Protein AF-A0A352PUT6-F1 (afdb_monomer)

Secondary structure (DSSP, 8-state):
--------HHHHHHHHHHSPTTTHHHHHHHHHHHHHHHHHHHHHHHHHHHHT-HHHHHHHHHHGGGTTTT------

Structure (mmCIF, N/CA/C/O backbone):
data_AF-A0A352PUT6-F1
#
_entry.id   AF-A0A352PUT6-F1
#
loop_
_atom_site.group_PDB
_atom_site.id
_atom_site.type_symbol
_atom_site.label_atom_id
_atom_site.label_alt_id
_atom_site.label_comp_id
_atom_site.label_asym_id
_atom_site.label_entity_id
_atom_site.label_seq_id
_atom_site.pdbx_PDB_ins_code
_atom_site.Cartn_x
_atom_site.Cartn_y
_atom_site.Cartn_z
_atom_site.occupancy
_atom_site.B_iso_or_equiv
_atom_site.auth_seq_id
_atom_site.auth_comp_id
_atom_site.auth_asym_id
_atom_site.auth_atom_id
_atom_site.pdbx_PDB_model_num
ATOM 1 N N . MET A 1 1 ? 2.518 8.252 17.295 1.00 82.31 1 MET A N 1
ATOM 2 C CA . MET A 1 1 ? 1.802 9.396 16.685 1.00 82.31 1 MET A CA 1
ATOM 3 C C . MET A 1 1 ? 0.298 9.181 16.827 1.00 82.31 1 MET A C 1
ATOM 5 O O . MET A 1 1 ? -0.124 8.032 16.778 1.00 82.31 1 MET A O 1
ATOM 9 N N . LYS A 1 2 ? -0.499 10.234 17.048 1.00 88.94 2 LYS A N 1
ATOM 10 C CA . LYS A 1 2 ? -1.971 10.161 17.071 1.00 88.94 2 LYS A CA 1
ATOM 11 C C . LYS A 1 2 ? -2.519 11.045 15.957 1.00 88.94 2 LYS A C 1
ATOM 13 O O . LYS A 1 2 ? -2.041 12.160 15.794 1.00 88.94 2 LYS A O 1
ATOM 18 N N . VAL A 1 3 ? -3.506 10.540 15.226 1.00 90.31 3 VAL A N 1
ATOM 19 C CA . VAL A 1 3 ? -4.184 11.250 14.137 1.00 90.31 3 VAL A CA 1
ATOM 20 C C . VAL A 1 3 ? -5.683 11.114 14.370 1.00 90.31 3 VAL A C 1
ATOM 22 O O . VAL A 1 3 ? -6.150 10.034 14.738 1.00 90.31 3 VAL A O 1
ATOM 25 N N . LEU A 1 4 ? -6.424 12.207 14.199 1.00 93.75 4 LEU A N 1
ATOM 26 C CA . LEU A 1 4 ? -7.881 12.174 14.152 1.00 93.75 4 LEU A CA 1
ATOM 27 C C . LEU A 1 4 ? -8.323 12.170 12.693 1.00 93.75 4 LEU A C 1
ATOM 29 O O . LEU A 1 4 ? -7.799 12.928 11.882 1.00 93.75 4 LEU A O 1
ATOM 33 N N . ILE A 1 5 ? -9.290 11.315 12.382 1.00 89.75 5 ILE A N 1
ATOM 34 C CA . ILE A 1 5 ? -9.868 11.186 11.048 1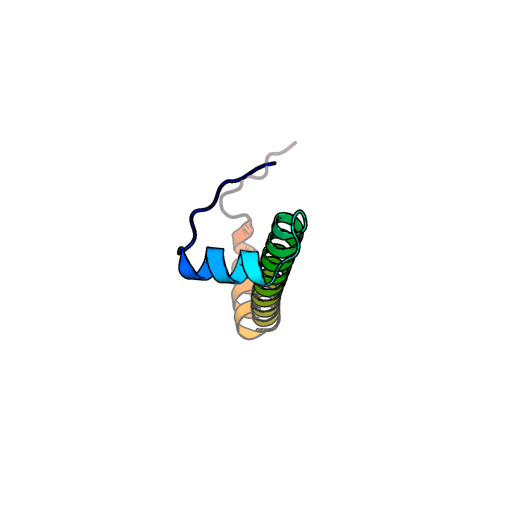.00 89.75 5 ILE A CA 1
ATOM 35 C C . ILE A 1 5 ? -11.381 11.347 11.145 1.00 89.75 5 ILE A C 1
ATOM 37 O O . ILE A 1 5 ? -11.998 10.872 12.101 1.00 89.75 5 ILE A O 1
ATOM 41 N N . SER A 1 6 ? -11.961 12.017 10.155 1.00 94.69 6 SER A N 1
ATOM 42 C CA . SER A 1 6 ? -13.411 12.128 10.013 1.00 94.69 6 SER A CA 1
ATOM 43 C C . SER A 1 6 ? -13.901 11.016 9.098 1.00 94.69 6 SER A C 1
ATOM 45 O O . SER A 1 6 ? -13.338 10.801 8.027 1.00 94.69 6 SER A O 1
ATOM 47 N N . LEU A 1 7 ? -14.934 10.300 9.530 1.00 92.81 7 LEU A N 1
ATOM 48 C CA . LEU A 1 7 ? -15.542 9.194 8.797 1.00 92.81 7 LEU A CA 1
ATOM 49 C C . LEU A 1 7 ? -17.066 9.362 8.829 1.00 92.81 7 LEU A C 1
ATOM 51 O O . LEU A 1 7 ? -17.578 9.883 9.822 1.00 92.81 7 LEU A O 1
ATOM 55 N N . PRO A 1 8 ? -17.798 8.891 7.804 1.00 97.38 8 PRO A N 1
ATOM 56 C CA . PRO A 1 8 ? -19.257 8.905 7.818 1.00 97.38 8 PRO A CA 1
ATOM 57 C C . PRO A 1 8 ? -19.830 8.209 9.060 1.00 97.38 8 PRO A C 1
ATOM 59 O O . PRO A 1 8 ? -19.332 7.159 9.480 1.00 97.38 8 PRO A O 1
ATOM 62 N N . ASP A 1 9 ? -20.907 8.759 9.621 1.00 96.25 9 ASP A N 1
ATOM 63 C CA . ASP A 1 9 ? -21.506 8.264 10.870 1.00 96.25 9 ASP A CA 1
ATOM 64 C C . ASP A 1 9 ? -21.949 6.800 10.790 1.00 96.25 9 ASP A C 1
ATOM 66 O O . ASP A 1 9 ? -21.805 6.037 11.754 1.00 96.25 9 ASP A O 1
ATOM 70 N N . GLU A 1 10 ? -22.447 6.380 9.629 1.00 96.81 10 GLU A N 1
ATOM 71 C CA . GLU A 1 10 ? -22.826 4.992 9.372 1.00 96.81 10 GLU A CA 1
ATOM 72 C C . GLU A 1 10 ? -21.617 4.053 9.507 1.00 96.81 10 GLU A C 1
ATOM 74 O O . GLU A 1 10 ? -21.675 3.038 10.210 1.00 96.81 10 GLU A O 1
ATOM 79 N N . LEU A 1 11 ? -20.483 4.431 8.909 1.00 94.25 11 LEU A N 1
ATOM 80 C CA . LEU A 1 11 ? -19.246 3.660 8.977 1.00 94.25 11 LEU A CA 1
ATOM 81 C C . LEU A 1 11 ? -18.711 3.615 10.410 1.00 94.25 11 LEU A C 1
ATOM 83 O O . LEU A 1 11 ? -18.347 2.545 10.898 1.00 94.25 11 LEU A O 1
ATOM 87 N N . CYS A 1 12 ? -18.737 4.745 11.120 1.00 93.81 12 CYS A N 1
ATOM 88 C CA . CYS A 1 12 ? -18.393 4.806 12.539 1.00 93.81 12 CYS A CA 1
ATOM 89 C C . CYS A 1 12 ? -19.264 3.870 13.383 1.00 93.81 12 CYS A C 1
ATOM 91 O O . CYS A 1 12 ? -18.778 3.237 14.321 1.00 93.81 12 CYS A O 1
ATOM 93 N N . SER A 1 13 ? -20.558 3.782 13.086 1.00 95.19 13 SER A N 1
ATOM 94 C CA . SER A 1 13 ? -21.502 2.951 13.837 1.00 95.19 13 SER A CA 1
ATOM 95 C C . SER A 1 13 ? -21.254 1.466 13.591 1.00 95.19 13 SER A C 1
ATOM 97 O O . SER A 1 13 ? -21.107 0.711 14.554 1.00 95.19 13 SER A O 1
ATOM 99 N N . ARG A 1 14 ? -21.064 1.066 12.329 1.00 95.25 14 ARG A N 1
ATOM 100 C CA . ARG A 1 14 ? -20.674 -0.305 11.962 1.00 95.25 14 ARG A CA 1
ATOM 101 C C . ARG A 1 14 ? -19.335 -0.696 12.581 1.00 95.25 14 ARG A C 1
ATOM 103 O O . ARG A 1 14 ? -19.235 -1.715 13.253 1.00 95.25 14 ARG A O 1
ATOM 110 N N . MET A 1 15 ? -18.324 0.160 12.448 1.00 93.56 15 MET A N 1
ATOM 111 C CA . MET A 1 15 ? -16.997 -0.072 13.014 1.00 93.56 15 MET A CA 1
ATOM 112 C C . MET A 1 15 ? -17.050 -0.264 14.537 1.00 93.56 15 MET A C 1
ATOM 114 O O . MET A 1 15 ? -16.393 -1.154 15.073 1.00 93.56 15 MET A O 1
ATOM 118 N N . ARG A 1 16 ? -17.843 0.548 15.251 1.00 92.25 16 ARG A N 1
ATOM 119 C CA . ARG A 1 16 ? -18.011 0.431 16.709 1.00 92.25 16 ARG A CA 1
ATOM 120 C C . ARG A 1 16 ? -18.734 -0.847 17.132 1.00 92.25 16 ARG A C 1
ATOM 122 O O . ARG A 1 16 ? -18.421 -1.337 18.213 1.00 92.25 16 ARG A O 1
ATOM 129 N N . ALA A 1 17 ? -19.670 -1.340 16.321 1.00 95.06 17 ALA A N 1
ATOM 130 C CA . ALA A 1 17 ? -20.419 -2.566 16.588 1.00 95.06 17 ALA A CA 1
ATOM 131 C C . ALA A 1 17 ? -19.596 -3.833 16.306 1.00 95.06 17 ALA A C 1
ATOM 133 O O . ALA A 1 17 ? -19.715 -4.814 17.031 1.00 95.06 17 ALA A O 1
ATOM 134 N N . THR A 1 18 ? -18.752 -3.813 15.271 1.00 95.44 18 THR A N 1
ATOM 135 C CA . THR A 1 18 ? -17.997 -4.996 14.828 1.00 95.44 18 THR A CA 1
ATOM 136 C C . THR A 1 18 ? -16.616 -5.107 15.474 1.00 95.44 18 THR A C 1
ATOM 138 O O . THR A 1 18 ? -16.135 -6.215 15.699 1.00 95.44 18 THR A O 1
ATOM 141 N N . ILE A 1 19 ? -15.955 -3.985 15.782 1.00 93.81 19 ILE A N 1
ATOM 142 C CA . ILE A 1 19 ? -14.589 -3.997 16.316 1.00 93.81 19 ILE A CA 1
ATOM 143 C C . ILE A 1 19 ? -14.603 -3.852 17.843 1.00 93.81 19 ILE A C 1
ATOM 145 O O . ILE A 1 19 ? -15.104 -2.838 18.353 1.00 93.81 19 ILE A O 1
ATOM 149 N N . PRO A 1 20 ? -13.964 -4.782 18.582 1.00 93.25 20 PRO A N 1
ATOM 150 C CA . PRO A 1 20 ? -13.827 -4.687 20.027 1.00 93.25 20 PRO A CA 1
ATOM 151 C C . PRO A 1 20 ? -13.253 -3.346 20.492 1.00 93.25 20 PRO A C 1
ATOM 153 O O . PRO A 1 20 ? -12.383 -2.730 19.858 1.00 93.25 20 PRO A O 1
ATOM 156 N N . GLN A 1 21 ? -13.719 -2.890 21.654 1.00 88.38 21 GLN A N 1
ATOM 157 C CA . GLN A 1 21 ? -13.197 -1.678 22.272 1.00 88.38 21 GLN A CA 1
ATOM 158 C C . GLN A 1 21 ? -11.674 -1.801 22.472 1.00 88.38 21 GLN A C 1
ATOM 160 O O . GLN A 1 21 ? -11.160 -2.872 22.781 1.00 88.38 21 GLN A O 1
ATOM 165 N N . ARG A 1 22 ? -10.944 -0.692 22.280 1.00 88.81 22 ARG A N 1
ATOM 166 C CA . ARG A 1 22 ? -9.465 -0.598 22.340 1.00 88.81 22 ARG A CA 1
ATOM 167 C C . ARG A 1 22 ? -8.689 -1.298 21.214 1.00 88.81 22 ARG A C 1
ATOM 169 O O . ARG A 1 22 ? -7.487 -1.085 21.128 1.00 88.81 22 ARG A O 1
ATOM 176 N N . GLN A 1 23 ? -9.342 -2.033 20.312 1.00 93.50 23 GLN A N 1
ATOM 177 C CA . GLN A 1 23 ? -8.672 -2.635 19.145 1.00 93.50 23 GLN A CA 1
ATOM 178 C C . GLN A 1 23 ? -8.817 -1.813 17.858 1.00 93.50 23 GLN A C 1
ATOM 180 O O . GLN A 1 23 ? -8.136 -2.077 16.875 1.00 93.50 23 GLN A O 1
ATOM 185 N N . ARG A 1 24 ? -9.656 -0.771 17.863 1.00 90.69 24 ARG A N 1
ATOM 186 C CA . ARG A 1 24 ? -9.979 0.037 16.671 1.00 90.69 24 ARG A CA 1
ATOM 187 C C . ARG A 1 24 ? -8.752 0.628 15.985 1.00 90.69 24 ARG A C 1
ATOM 189 O O . ARG A 1 24 ? -8.607 0.481 14.781 1.00 90.69 24 ARG A O 1
ATOM 196 N N . SER A 1 25 ? -7.849 1.244 16.748 1.00 92.19 25 SER A N 1
ATOM 197 C CA . SER A 1 25 ? -6.617 1.806 16.183 1.00 92.19 25 SER A CA 1
ATOM 198 C C . SER A 1 25 ? -5.710 0.733 15.585 1.00 92.19 25 SER A C 1
ATOM 200 O O . SER A 1 25 ? -5.069 1.003 14.579 1.00 92.19 25 SER A O 1
ATOM 202 N N . LYS A 1 26 ? -5.685 -0.475 16.166 1.00 93.88 26 LYS A N 1
ATOM 203 C CA . LYS A 1 26 ? -4.933 -1.605 15.612 1.00 93.88 26 LYS A CA 1
ATOM 204 C C . LYS A 1 26 ? -5.533 -2.042 14.277 1.00 93.88 26 LYS A C 1
ATOM 206 O O . LYS A 1 26 ? -4.815 -2.081 13.294 1.00 93.88 26 LYS A O 1
ATOM 211 N N . VAL A 1 27 ? -6.847 -2.260 14.222 1.00 94.81 27 VAL A N 1
ATOM 212 C CA . VAL A 1 27 ? -7.523 -2.665 12.978 1.00 94.81 27 VAL A CA 1
ATOM 213 C C . VAL A 1 27 ? -7.337 -1.626 11.872 1.00 94.81 27 VAL A C 1
ATOM 215 O O . VAL A 1 27 ? -7.021 -1.990 10.748 1.00 94.81 27 VAL A O 1
ATOM 218 N N . ILE A 1 28 ? -7.477 -0.333 12.179 1.00 93.31 28 ILE A N 1
ATOM 219 C CA . ILE A 1 28 ? -7.224 0.731 11.195 1.00 93.31 28 ILE A CA 1
ATOM 220 C C . ILE A 1 28 ? -5.762 0.705 10.733 1.00 93.31 28 ILE A C 1
ATOM 222 O O . ILE A 1 28 ? -5.507 0.832 9.541 1.00 93.31 28 ILE A O 1
ATOM 226 N N . ALA A 1 29 ? -4.804 0.527 11.646 1.00 94.56 29 ALA A N 1
ATOM 227 C CA . ALA A 1 29 ? -3.392 0.444 11.283 1.00 94.56 29 ALA A CA 1
ATOM 228 C C . ALA A 1 29 ? -3.094 -0.767 10.387 1.00 94.56 29 ALA A C 1
ATOM 230 O O . ALA A 1 29 ? -2.347 -0.628 9.424 1.00 94.56 29 ALA A O 1
ATOM 231 N N . ASP A 1 30 ? -3.699 -1.920 10.672 1.00 96.44 30 ASP A N 1
ATOM 232 C CA . ASP A 1 30 ? -3.543 -3.136 9.871 1.00 96.44 30 ASP A CA 1
ATOM 233 C C . ASP A 1 30 ? -4.150 -2.950 8.468 1.00 96.44 30 ASP A C 1
ATOM 235 O O . ASP A 1 30 ? -3.525 -3.314 7.475 1.00 96.44 30 ASP A O 1
ATOM 239 N N . LEU A 1 31 ? -5.315 -2.296 8.366 1.00 95.81 31 LEU A N 1
ATOM 240 C CA . LEU A 1 31 ? -5.941 -1.951 7.083 1.00 95.81 31 LEU A CA 1
ATOM 241 C C . LEU A 1 31 ? -5.084 -0.983 6.258 1.00 95.81 31 LEU A C 1
ATOM 243 O O . LEU A 1 31 ? -4.889 -1.200 5.066 1.00 95.81 31 LEU A O 1
ATOM 247 N N . VAL A 1 32 ? -4.561 0.076 6.885 1.00 96.06 32 VAL A N 1
ATOM 248 C CA . VAL A 1 32 ? -3.693 1.046 6.201 1.00 96.06 32 VAL A CA 1
ATOM 249 C C . VAL A 1 32 ? -2.398 0.380 5.753 1.00 96.06 32 VAL A C 1
ATOM 251 O O . VAL A 1 32 ? -1.974 0.601 4.625 1.00 96.06 32 VAL A O 1
ATOM 254 N N . ARG A 1 33 ? -1.791 -0.459 6.599 1.00 97.81 33 ARG A N 1
ATOM 255 C CA . ARG A 1 33 ? -0.579 -1.206 6.251 1.00 97.81 33 ARG A CA 1
ATOM 256 C C . ARG A 1 33 ? -0.806 -2.090 5.029 1.00 97.81 33 ARG A C 1
ATOM 258 O O . ARG A 1 33 ? -0.048 -1.980 4.077 1.00 97.81 33 ARG A O 1
ATOM 265 N N . GLY A 1 34 ? -1.864 -2.902 5.037 1.00 98.31 34 GLY A N 1
ATOM 266 C CA . GLY A 1 34 ? -2.163 -3.787 3.911 1.00 98.31 34 GLY A CA 1
ATOM 26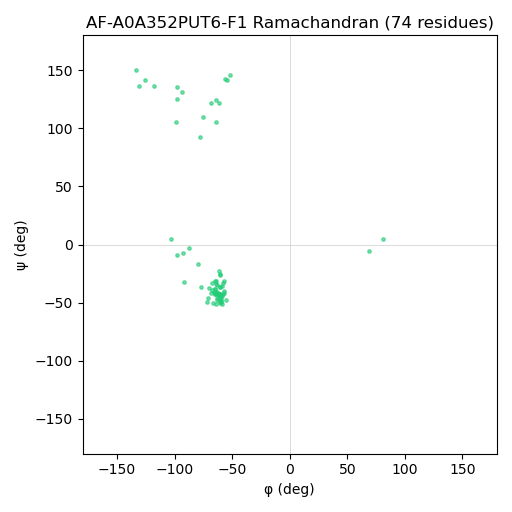7 C C . GLY A 1 34 ? -2.416 -3.024 2.608 1.00 98.31 34 GLY A C 1
ATOM 268 O O . GLY A 1 34 ? -1.985 -3.457 1.546 1.00 98.31 34 GLY A O 1
ATOM 269 N N . GLU A 1 35 ? -3.066 -1.859 2.675 1.00 98.19 35 GLU A N 1
ATOM 270 C CA . GLU A 1 35 ? -3.278 -1.019 1.491 1.00 98.19 35 GLU A CA 1
ATOM 271 C C . GLU A 1 35 ? -1.979 -0.381 0.976 1.00 98.19 35 GLU A C 1
ATOM 273 O O . GLU A 1 35 ? -1.796 -0.276 -0.237 1.00 98.19 35 GLU A O 1
ATOM 278 N N . VAL A 1 36 ? -1.073 0.030 1.869 1.00 98.06 36 VAL A N 1
ATOM 279 C CA . VAL A 1 36 ? 0.256 0.532 1.484 1.00 98.06 36 VAL A CA 1
ATOM 280 C C . VAL A 1 36 ? 1.059 -0.574 0.806 1.00 98.06 36 VAL A C 1
ATOM 282 O O . VAL A 1 36 ? 1.494 -0.378 -0.323 1.00 98.06 36 VAL A O 1
ATOM 285 N N . GLU A 1 37 ? 1.158 -1.749 1.428 1.00 98.31 37 GLU A N 1
ATOM 286 C CA . GLU A 1 37 ? 1.868 -2.907 0.870 1.00 98.31 37 GLU A CA 1
ATOM 287 C C . GLU A 1 37 ? 1.306 -3.302 -0.507 1.00 98.31 37 GLU A C 1
ATOM 289 O O . GLU A 1 37 ? 2.060 -3.564 -1.443 1.00 98.31 37 GLU A O 1
ATOM 294 N N . ARG A 1 38 ? -0.025 -3.282 -0.675 1.00 98.31 38 ARG A N 1
ATOM 295 C CA . ARG A 1 38 ? -0.672 -3.545 -1.970 1.00 98.31 38 ARG A CA 1
ATOM 296 C C . ARG A 1 38 ? -0.234 -2.544 -3.041 1.00 98.31 38 ARG A C 1
ATOM 298 O O . ARG A 1 38 ? 0.118 -2.952 -4.144 1.00 98.31 38 ARG A O 1
ATOM 305 N N . ARG A 1 39 ? -0.256 -1.244 -2.731 1.00 98.00 39 ARG A N 1
ATOM 306 C CA . ARG A 1 39 ? 0.143 -0.191 -3.681 1.00 98.00 39 ARG A CA 1
ATOM 307 C C . ARG A 1 39 ? 1.629 -0.239 -4.006 1.00 98.00 39 ARG A C 1
ATOM 309 O O . ARG A 1 39 ? 2.005 -0.034 -5.154 1.00 98.00 39 ARG A O 1
ATOM 316 N N . GLU A 1 40 ? 2.468 -0.518 -3.016 1.00 98.00 40 GLU A N 1
ATOM 317 C CA . GLU A 1 40 ? 3.905 -0.711 -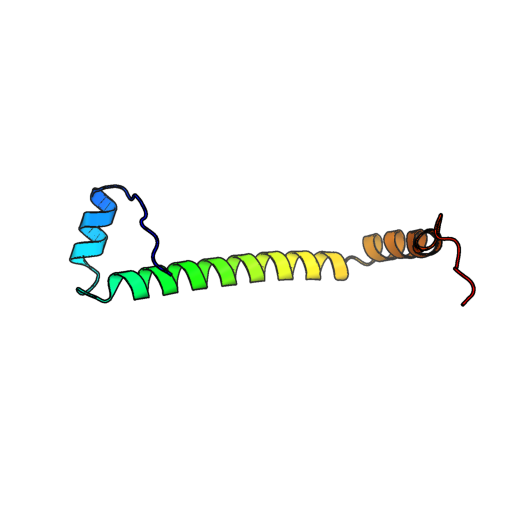3.217 1.00 98.00 40 GLU A CA 1
ATOM 318 C C . GLU A 1 40 ? 4.170 -1.895 -4.147 1.00 98.00 40 GLU A C 1
ATOM 320 O O . GLU A 1 40 ? 4.961 -1.777 -5.081 1.00 98.00 40 GLU A O 1
ATOM 325 N N . GLN A 1 41 ? 3.446 -3.002 -3.965 1.00 98.12 41 GLN A N 1
ATOM 326 C CA . GLN A 1 41 ? 3.543 -4.152 -4.855 1.00 98.12 41 GLN A CA 1
ATOM 327 C C . GLN A 1 41 ? 3.103 -3.808 -6.284 1.00 98.12 41 GLN A C 1
ATOM 329 O O . GLN A 1 41 ? 3.760 -4.223 -7.234 1.00 98.12 41 GLN A O 1
ATOM 334 N N . GLU A 1 42 ? 2.023 -3.043 -6.459 1.00 97.81 42 GLU A N 1
ATOM 335 C CA . GLU A 1 42 ? 1.577 -2.578 -7.781 1.00 97.81 42 GLU A CA 1
ATOM 336 C C . GLU A 1 42 ? 2.647 -1.728 -8.473 1.00 97.81 42 GLU A C 1
ATOM 338 O O . GLU A 1 42 ? 2.980 -1.987 -9.630 1.00 97.81 42 GLU A O 1
ATOM 343 N N . LEU A 1 43 ? 3.245 -0.773 -7.756 1.00 97.50 43 LEU A N 1
ATOM 344 C CA . LEU A 1 43 ? 4.345 0.045 -8.273 1.00 97.50 43 LEU A CA 1
ATOM 345 C C . LEU A 1 43 ? 5.568 -0.804 -8.629 1.00 97.50 43 LEU A C 1
ATOM 347 O O . LEU A 1 43 ? 6.163 -0.608 -9.687 1.00 97.50 43 LEU A O 1
ATOM 351 N N . TYR A 1 44 ? 5.914 -1.775 -7.783 1.00 97.44 44 TYR A N 1
ATOM 352 C CA . TYR A 1 44 ? 7.013 -2.699 -8.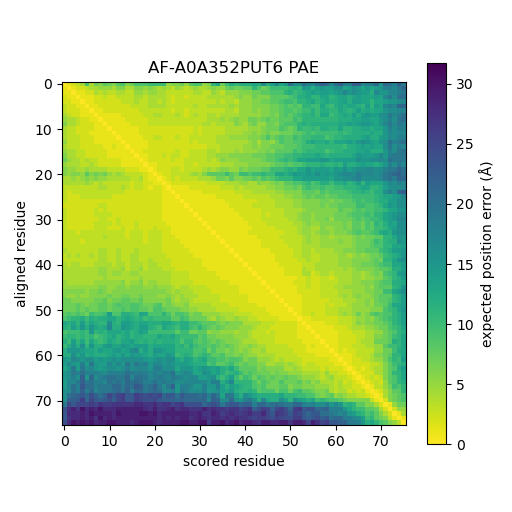045 1.00 97.44 44 TYR A CA 1
ATOM 353 C C . TYR A 1 44 ? 6.780 -3.519 -9.319 1.00 97.44 44 TYR A C 1
ATOM 355 O O . TYR A 1 44 ? 7.693 -3.664 -10.127 1.00 97.44 44 TYR A O 1
ATOM 363 N N . GLN A 1 45 ? 5.562 -4.021 -9.543 1.00 97.81 45 GLN A N 1
ATOM 364 C CA . GLN A 1 45 ? 5.243 -4.765 -10.765 1.00 97.81 45 GLN A CA 1
ATOM 365 C C . GLN A 1 45 ? 5.327 -3.889 -12.016 1.00 97.81 45 GLN A C 1
ATOM 367 O O . GLN A 1 45 ? 5.808 -4.355 -13.047 1.00 97.81 45 GLN A O 1
ATOM 372 N N . VAL A 1 46 ? 4.901 -2.626 -11.932 1.00 96.25 46 VAL A N 1
ATOM 373 C CA . VAL A 1 46 ? 5.053 -1.673 -13.040 1.00 96.25 46 VAL A CA 1
ATOM 374 C C . VAL A 1 46 ? 6.530 -1.425 -13.337 1.00 96.25 46 VAL A C 1
ATOM 376 O O . VAL A 1 46 ? 6.932 -1.531 -14.492 1.00 96.25 46 VAL A O 1
ATOM 379 N N . ALA A 1 47 ? 7.351 -1.170 -12.315 1.00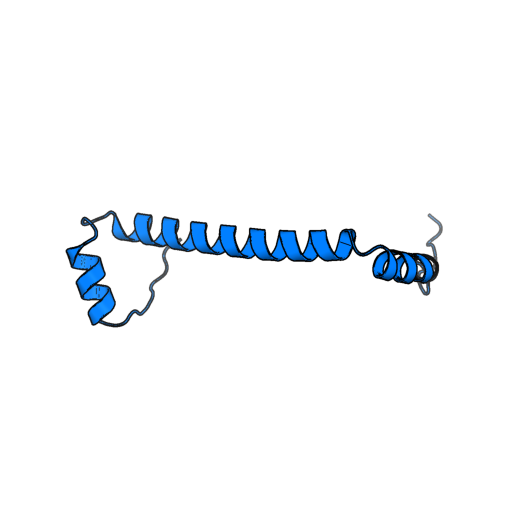 95.00 47 ALA A N 1
ATOM 380 C CA . ALA A 1 47 ? 8.792 -1.000 -12.489 1.00 95.00 47 ALA A CA 1
ATOM 381 C C . ALA A 1 47 ? 9.434 -2.249 -13.114 1.00 95.00 47 ALA A C 1
ATOM 383 O O . ALA A 1 47 ? 10.187 -2.148 -14.073 1.00 95.00 47 ALA A O 1
ATOM 384 N N . LEU A 1 48 ? 9.064 -3.442 -12.645 1.00 96.88 48 LEU A N 1
ATOM 385 C CA . LEU A 1 48 ? 9.556 -4.701 -13.198 1.00 96.88 48 LEU A CA 1
ATOM 386 C C . LEU A 1 48 ? 9.132 -4.916 -14.659 1.00 96.88 48 LEU A C 1
ATOM 388 O O . LEU A 1 48 ? 9.874 -5.525 -15.424 1.00 96.88 48 LEU A O 1
ATOM 392 N N . ALA A 1 49 ? 7.939 -4.461 -15.044 1.00 96.06 49 ALA A N 1
ATOM 393 C CA . ALA A 1 49 ? 7.480 -4.522 -16.427 1.00 96.06 49 ALA A CA 1
ATOM 394 C C . ALA A 1 49 ? 8.289 -3.581 -17.329 1.00 96.06 49 ALA A C 1
ATOM 396 O O 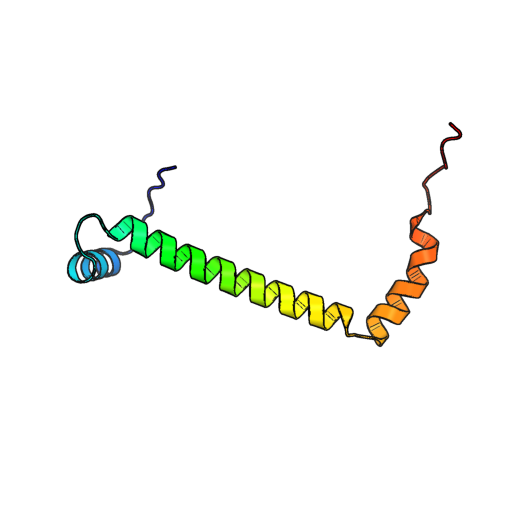. ALA A 1 49 ? 8.673 -3.994 -18.417 1.00 96.06 49 ALA A O 1
ATOM 397 N N . VAL A 1 50 ? 8.590 -2.369 -16.851 1.00 93.69 50 VAL A N 1
ATOM 398 C CA . VAL A 1 50 ? 9.460 -1.399 -17.536 1.00 93.69 50 VAL A CA 1
ATOM 399 C C . VAL A 1 50 ? 10.864 -1.974 -17.725 1.00 93.69 50 VAL A C 1
ATOM 401 O O . VAL A 1 50 ? 11.347 -2.030 -18.845 1.00 93.69 50 VAL A O 1
ATOM 404 N N . GLU A 1 51 ? 11.470 -2.509 -16.664 1.00 91.19 51 GLU A N 1
ATOM 405 C CA . GLU A 1 51 ? 12.801 -3.140 -16.705 1.00 91.19 51 GLU A CA 1
ATOM 406 C C . GLU A 1 51 ? 12.874 -4.357 -17.639 1.00 91.19 51 GLU A C 1
ATOM 408 O O . GLU A 1 51 ? 13.950 -4.744 -18.087 1.00 91.19 51 GLU A O 1
ATOM 413 N N . ARG A 1 52 ? 11.743 -5.006 -17.928 1.00 93.12 52 ARG A N 1
ATOM 414 C CA . ARG A 1 52 ? 11.669 -6.148 -18.853 1.00 93.12 52 ARG A CA 1
ATOM 415 C C . ARG A 1 52 ? 11.343 -5.743 -20.286 1.00 93.12 52 ARG A C 1
ATOM 417 O O . ARG A 1 52 ? 11.365 -6.606 -21.162 1.00 93.12 52 ARG A O 1
ATOM 424 N N . ASP A 1 53 ? 11.016 -4.479 -20.532 1.00 95.19 53 ASP A N 1
ATOM 425 C CA . ASP A 1 53 ? 10.760 -3.978 -21.874 1.00 95.19 53 ASP A CA 1
ATOM 426 C C . ASP A 1 53 ? 12.095 -3.758 -22.594 1.00 95.19 53 ASP A C 1
ATOM 428 O O . ASP A 1 53 ? 12.731 -2.712 -22.498 1.00 95.19 53 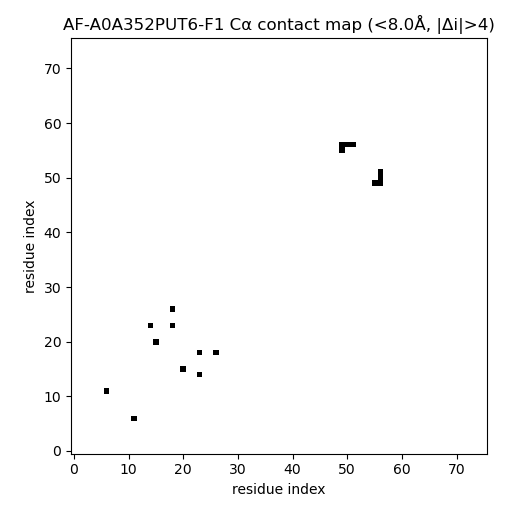ASP A O 1
ATOM 432 N N . GLU A 1 54 ? 12.533 -4.786 -23.323 1.00 92.19 54 GLU A N 1
ATOM 433 C CA . GLU A 1 54 ? 13.797 -4.776 -24.066 1.00 92.19 54 GLU A CA 1
ATOM 434 C C . GLU A 1 54 ? 13.878 -3.633 -25.083 1.00 92.19 54 GLU A C 1
ATOM 436 O O . GLU A 1 54 ? 14.962 -3.101 -25.319 1.00 92.19 54 GLU A O 1
ATOM 441 N N . LYS A 1 55 ? 12.745 -3.235 -25.679 1.00 93.00 55 LYS A N 1
ATOM 442 C CA . LYS A 1 55 ? 12.718 -2.155 -26.664 1.00 93.00 55 LYS A CA 1
ATOM 443 C C . LYS A 1 55 ? 12.952 -0.814 -25.977 1.00 93.00 55 LYS A C 1
ATOM 445 O O . LYS A 1 55 ? 13.811 -0.054 -26.417 1.00 93.00 55 LYS A O 1
ATOM 450 N N . LEU A 1 56 ? 12.216 -0.549 -24.900 1.00 91.12 56 LEU A N 1
ATOM 451 C CA . LEU A 1 56 ? 12.397 0.659 -24.100 1.00 91.12 56 LEU A CA 1
ATOM 452 C C . LEU A 1 56 ? 13.812 0.726 -23.514 1.00 91.12 56 LEU A C 1
ATOM 454 O O . LEU A 1 56 ? 14.446 1.772 -23.572 1.00 91.12 56 LEU A O 1
ATO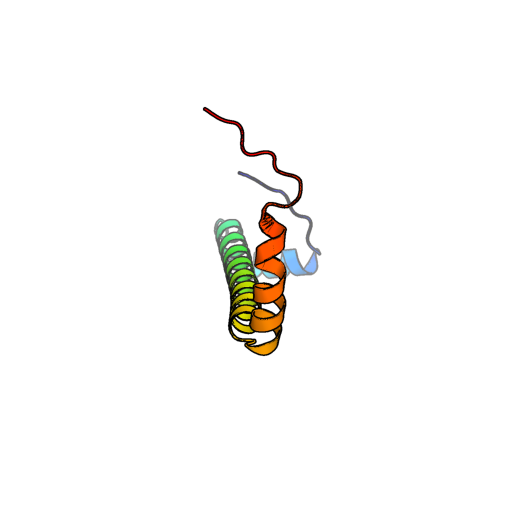M 458 N N . ASN A 1 57 ? 14.336 -0.387 -23.005 1.00 91.19 57 ASN A N 1
ATOM 459 C CA . ASN A 1 57 ? 15.687 -0.444 -22.454 1.00 91.19 57 ASN A CA 1
ATOM 460 C C . ASN A 1 57 ? 16.765 -0.192 -23.512 1.00 91.19 57 ASN A C 1
ATOM 462 O O . ASN A 1 57 ? 17.755 0.473 -23.221 1.00 91.19 57 ASN A O 1
ATOM 466 N N . ALA A 1 58 ? 16.586 -0.699 -24.734 1.00 91.69 58 ALA A N 1
ATOM 467 C CA . ALA A 1 58 ? 17.504 -0.424 -25.835 1.00 91.69 58 ALA A CA 1
ATOM 468 C C . ALA A 1 58 ? 17.500 1.063 -26.215 1.00 91.69 58 ALA A C 1
ATOM 470 O O . ALA A 1 58 ? 18.569 1.635 -26.413 1.00 91.69 58 ALA A O 1
ATOM 471 N N . GLU A 1 59 ? 16.319 1.692 -26.258 1.00 90.69 59 GLU A N 1
ATOM 472 C CA . GLU A 1 59 ? 16.205 3.143 -26.429 1.00 90.69 59 GLU A CA 1
ATOM 473 C C . GLU A 1 59 ? 16.923 3.865 -25.277 1.00 90.69 59 GLU A C 1
ATOM 475 O O . GLU A 1 59 ? 17.781 4.701 -25.527 1.00 90.69 59 GLU A O 1
ATOM 480 N N . MET A 1 60 ? 16.666 3.495 -24.017 1.00 90.12 60 MET A N 1
ATOM 481 C CA . MET A 1 60 ? 17.310 4.102 -22.843 1.00 90.12 60 MET A CA 1
ATOM 482 C C . MET A 1 60 ? 18.839 3.953 -22.828 1.00 90.12 60 MET A C 1
ATOM 484 O O . MET A 1 60 ? 19.528 4.890 -22.426 1.00 90.12 60 MET A O 1
ATOM 488 N N . ALA A 1 61 ? 19.379 2.826 -23.297 1.00 90.44 61 ALA A N 1
ATOM 489 C CA . ALA A 1 61 ? 20.821 2.607 -23.407 1.00 90.44 61 ALA A CA 1
ATOM 490 C C . ALA A 1 61 ? 21.487 3.567 -24.408 1.00 90.44 61 ALA A C 1
ATOM 492 O O . ALA A 1 61 ? 22.632 3.968 -24.208 1.00 90.44 61 ALA A O 1
ATOM 493 N N . GLU A 1 62 ? 20.776 3.983 -25.460 1.00 89.19 62 GLU A N 1
ATOM 494 C CA . GLU A 1 62 ? 21.264 4.995 -26.404 1.00 89.19 62 GLU A CA 1
ATOM 495 C C . GLU A 1 62 ? 21.432 6.367 -25.728 1.00 89.19 62 GLU A C 1
ATOM 497 O O . GLU A 1 62 ? 22.358 7.111 -26.052 1.00 89.19 62 GLU A O 1
ATOM 502 N N . TRP A 1 63 ? 20.598 6.675 -24.729 1.00 89.31 63 TRP A N 1
ATOM 503 C CA . TRP A 1 63 ? 20.670 7.921 -23.961 1.00 89.31 63 TRP A CA 1
ATOM 504 C C . TRP A 1 63 ? 21.753 7.920 -22.875 1.00 89.31 63 TRP A C 1
ATOM 506 O O . TRP A 1 63 ? 22.138 9.006 -22.437 1.00 89.31 63 TRP A O 1
ATOM 516 N N . GLU A 1 64 ? 22.304 6.766 -22.466 1.00 85.88 64 GLU A N 1
ATOM 517 C CA . GLU A 1 64 ? 23.327 6.707 -21.403 1.00 85.88 64 GLU A CA 1
ATOM 518 C C . GLU A 1 64 ? 24.556 7.574 -21.714 1.00 85.88 64 GLU A C 1
ATOM 520 O O . GLU A 1 64 ? 25.145 8.153 -20.799 1.00 85.88 64 GLU A O 1
ATOM 525 N N . VAL A 1 65 ? 24.909 7.734 -22.995 1.00 86.25 65 VAL A N 1
ATOM 526 C CA . VAL A 1 65 ? 26.045 8.567 -23.427 1.00 86.25 65 VAL A CA 1
ATOM 527 C C . VAL A 1 65 ? 25.899 10.040 -23.021 1.00 86.25 65 VAL A C 1
ATOM 529 O O . VAL A 1 65 ? 26.904 10.715 -22.826 1.00 86.25 65 VAL A O 1
ATOM 532 N N . THR A 1 66 ? 24.665 10.518 -22.831 1.00 85.06 66 THR A N 1
ATOM 533 C CA . THR A 1 66 ? 24.362 11.909 -22.446 1.00 85.06 66 THR A CA 1
ATOM 534 C C . THR A 1 66 ? 24.359 12.145 -20.934 1.00 85.06 66 THR A C 1
ATOM 536 O O . THR A 1 66 ? 24.200 13.276 -20.483 1.00 85.06 66 THR A O 1
ATOM 539 N N . THR A 1 67 ? 24.564 11.106 -20.116 1.00 85.25 67 THR A N 1
ATOM 540 C CA . THR A 1 67 ? 24.451 11.196 -18.644 1.00 85.25 67 THR A CA 1
ATOM 541 C C . THR A 1 67 ? 25.433 12.199 -18.021 1.00 85.25 67 THR A C 1
ATOM 543 O O . THR A 1 67 ? 25.158 12.758 -16.960 1.00 85.25 67 THR A O 1
ATOM 546 N N . SER A 1 68 ? 26.564 12.449 -18.685 1.00 82.12 68 SER A N 1
ATOM 547 C CA . SER A 1 68 ? 27.612 13.375 -18.231 1.00 82.12 68 SER A CA 1
ATOM 548 C C . SER A 1 68 ? 27.601 14.719 -18.966 1.00 82.12 68 SER A C 1
ATOM 550 O O . SER A 1 68 ? 28.492 15.543 -18.745 1.00 82.12 68 SER A O 1
ATOM 552 N N . ASP A 1 69 ? 26.624 14.960 -19.843 1.00 84.25 69 ASP A N 1
ATOM 553 C CA . ASP A 1 69 ? 26.553 16.204 -20.603 1.00 84.25 69 ASP A CA 1
ATOM 554 C C . ASP A 1 69 ? 26.339 17.394 -19.655 1.00 84.25 69 ASP A C 1
ATOM 556 O O . ASP A 1 69 ? 25.399 17.438 -18.862 1.00 84.25 69 ASP A O 1
ATOM 560 N N . GLY A 1 70 ? 27.232 18.384 -19.730 1.00 81.25 70 GLY A N 1
ATOM 561 C CA . GLY A 1 70 ? 27.178 19.585 -18.889 1.00 81.25 70 GLY A CA 1
ATOM 562 C C . GLY A 1 70 ? 27.755 19.427 -17.477 1.00 81.25 70 GLY A C 1
ATOM 563 O O . GLY A 1 70 ? 27.698 20.385 -16.707 1.00 81.25 70 GLY A O 1
ATOM 564 N N . ILE A 1 71 ? 28.337 18.270 -17.138 1.00 81.88 71 ILE A N 1
ATOM 565 C CA . ILE A 1 71 ? 29.112 18.079 -15.906 1.00 81.88 71 ILE A CA 1
ATOM 566 C C . ILE A 1 71 ? 30.600 18.204 -16.255 1.00 81.88 71 ILE A C 1
ATOM 568 O O . ILE A 1 71 ? 31.190 17.301 -16.847 1.00 81.88 71 ILE A O 1
ATOM 572 N N . GLU A 1 72 ? 31.228 19.329 -15.899 1.00 73.19 72 GLU A N 1
ATOM 573 C CA . GLU A 1 72 ? 32.691 19.429 -15.929 1.00 73.19 72 GLU A CA 1
ATOM 574 C C . GLU A 1 72 ? 33.256 18.519 -14.831 1.00 73.19 72 GLU A C 1
ATOM 576 O O . GLU A 1 72 ? 32.910 18.655 -13.657 1.00 73.19 72 GLU A O 1
ATOM 581 N N . ALA A 1 73 ? 34.097 17.555 -15.207 1.00 66.75 73 ALA A N 1
ATOM 582 C CA . ALA A 1 73 ? 34.806 16.737 -14.233 1.00 66.75 73 ALA A CA 1
ATOM 583 C C . ALA A 1 73 ? 35.745 17.649 -13.432 1.00 66.75 73 ALA A C 1
ATOM 585 O O . ALA A 1 73 ? 36.770 18.083 -13.960 1.00 66.75 73 ALA A O 1
ATOM 586 N N . GLU A 1 74 ? 35.400 17.966 -12.180 1.00 63.91 74 GLU A N 1
ATOM 587 C CA . GLU A 1 74 ? 36.317 18.705 -11.315 1.00 63.91 74 GLU A CA 1
ATOM 588 C C . GLU A 1 74 ? 37.599 17.877 -11.115 1.00 63.91 74 GLU A C 1
ATOM 590 O O . GLU A 1 74 ? 37.52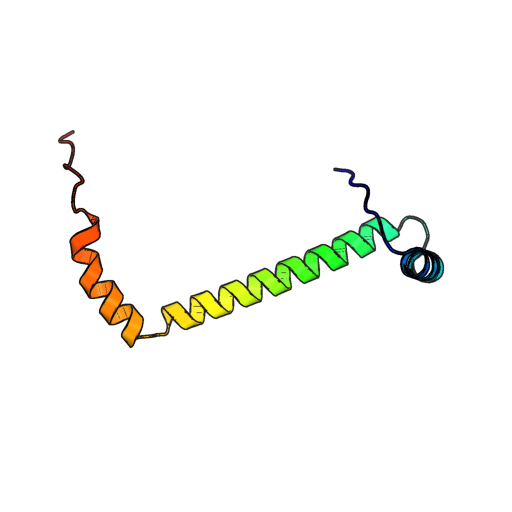5 16.728 -10.656 1.00 63.91 74 GLU A O 1
ATOM 595 N N . PRO A 1 75 ? 38.778 18.423 -11.471 1.00 62.53 75 PRO A N 1
ATOM 596 C CA . PRO A 1 75 ? 40.042 17.778 -11.185 1.00 62.53 75 PRO A CA 1
ATOM 597 C C . PRO A 1 75 ? 40.311 17.974 -9.694 1.00 62.53 75 PRO A C 1
ATOM 599 O O . PRO A 1 75 ? 40.544 19.093 -9.236 1.00 62.53 75 PRO A O 1
ATOM 602 N N . TRP A 1 76 ? 40.218 16.888 -8.936 1.00 60.41 76 TRP A N 1
ATOM 603 C CA . TRP A 1 76 ? 40.753 16.820 -7.579 1.00 60.41 76 TRP A CA 1
ATOM 604 C C . TRP A 1 76 ? 42.271 17.041 -7.571 1.00 60.41 76 TRP A C 1
ATOM 606 O O . TRP A 1 76 ? 42.951 16.634 -8.543 1.00 60.41 76 TRP A O 1
#

Foldseek 3Di:
DDDDDDDDPVVVVVLPVPPDPPCSVVVVVVVVVVVVVVVVVVVVVVVVVCVPPPVNVVVVVVCPVCVCPPPDDDDD

Sequence (76 aa):
MKVLISLPDELCSRMRATIPQRQRSKVIADLVRGEVERREQELYQVALAVERDEKLNAEMAEWEVTTSDGIEAEPW

pLDDT: mean 91.08, std 8.15, range [60.41, 98.31]

Mean predicted aligned error: 7.78 Å

Solvent-accessible surface area (backbone atoms only — not comparable to full-atom values): 4790 Å² total; per-residue (Å²): 141,88,84,89,81,91,70,60,68,68,58,53,51,51,48,61,74,73,42,58,86,92,42,53,69,56,55,53,50,53,54,52,48,53,53,48,53,50,52,52,50,52,51,50,53,51,52,53,50,55,77,64,32,63,66,60,49,53,55,53,58,69,51,55,80,57,74,58,69,93,60,78,81,78,83,127

Radius of gyration: 23.98 Å; Cα contacts (8 Å, |Δi|>4): 9; chains: 1; bounding box: 64×26×49 Å